Protein AF-A0ABD3DZ13-F1 (afdb_monomer_lite)

Organism: NCBI:txid1961234

pLDDT: mean 81.9, std 21.4, range [31.58, 97.94]

InterPro domains:
  IPR018170 Aldo/keto reductase, conserved site [PS00063] (39-54)
  IPR023210 NADP-dependent oxidoreductase domain [PF00248] (26-71)
  IPR036812 NAD(P)-dependent oxidoreductase domain superfamily [G3DSA:3.20.20.100] (7-95)
  IPR036812 NAD(P)-dependent oxidoreductase domain superfamily [SSF51430] (26-77)

Sequence (95 aa):
MGTKK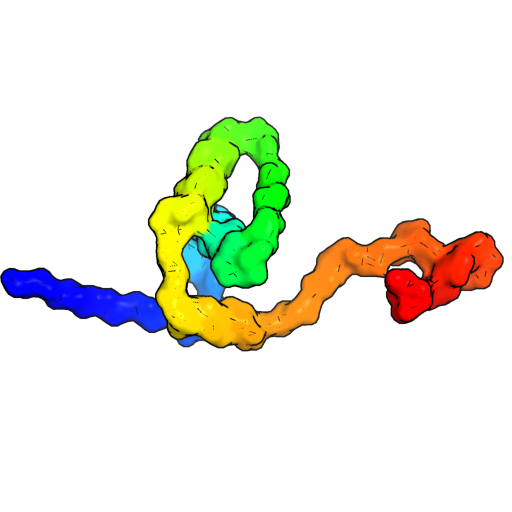DNGFARKEIRTAVGWKEGRMVALRWGLSKGSSVIVKSFNEERLKENMGALDLSLEANDIAEIEKMEEMKLMRGEVYVNKKTSPYKTIQDL

Secondary structure (DSSP, 8-state):
-PPPP-----SS-TTTSS-HHHHHHHHHHHHHHTT-------S-HHHHHHHHTTTT----HHHHHHHTTSPP--S---GGGB-SSS-SBSSGGG-

Foldseek 3Di:
DDDDDDPQQADDDLPPPDPPLVSLLVVCLLCVVVVHHDDDDDPDPVSVVSNVCSVVDDDDPNRNVRVVPDDDDDPCLPVVQEPCPPHPHPDSVSD

Structure (mmCIF, N/CA/C/O backbone):
data_AF-A0ABD3DZ13-F1
#
_entry.id   AF-A0ABD3DZ13-F1
#
loop_
_atom_site.group_PDB
_atom_site.id
_atom_site.type_symbol
_atom_site.label_atom_id
_atom_site.label_alt_id
_atom_site.label_comp_id
_atom_site.label_asym_id
_atom_site.label_entity_id
_atom_site.label_seq_id
_atom_site.pdbx_PDB_ins_code
_atom_site.Cartn_x
_atom_site.Cartn_y
_atom_site.Cartn_z
_atom_site.occupancy
_atom_site.B_iso_or_equiv
_atom_site.auth_seq_id
_atom_site.auth_comp_id
_atom_site.auth_asym_id
_atom_site.auth_atom_id
_atom_site.pdbx_PDB_model_num
ATOM 1 N N . MET A 1 1 ? 27.319 -9.546 -27.440 1.00 33.25 1 MET A N 1
ATOM 2 C CA . MET A 1 1 ? 26.873 -10.444 -26.353 1.00 33.25 1 MET A CA 1
ATOM 3 C C . MET A 1 1 ? 26.828 -9.619 -25.069 1.00 33.25 1 MET A C 1
ATOM 5 O O . MET A 1 1 ? 27.858 -9.429 -24.442 1.00 33.25 1 MET A O 1
ATOM 9 N N . GLY A 1 2 ? 25.695 -8.974 -24.773 1.00 31.58 2 GLY A N 1
ATOM 10 C CA . GLY A 1 2 ? 25.560 -8.086 -23.611 1.00 31.58 2 GLY A CA 1
ATOM 11 C C . GLY A 1 2 ? 25.263 -8.893 -22.352 1.00 31.58 2 GLY A C 1
ATOM 12 O O . GLY A 1 2 ? 24.329 -9.692 -22.344 1.00 31.58 2 GLY A O 1
ATOM 13 N N . THR A 1 3 ? 26.077 -8.721 -21.316 1.00 32.00 3 THR A N 1
ATOM 14 C CA . THR A 1 3 ? 25.910 -9.372 -20.015 1.00 32.00 3 THR A CA 1
ATOM 15 C C . THR A 1 3 ? 24.703 -8.777 -19.287 1.00 32.00 3 THR A C 1
ATOM 17 O O . THR A 1 3 ? 24.615 -7.566 -19.084 1.00 32.00 3 THR A O 1
ATOM 20 N N . LYS A 1 4 ? 23.742 -9.634 -18.921 1.00 35.47 4 LYS A N 1
ATOM 21 C CA . LYS A 1 4 ? 22.629 -9.276 -18.035 1.00 35.47 4 LYS A CA 1
ATOM 22 C C . LYS A 1 4 ? 23.219 -8.934 -16.664 1.00 35.47 4 LYS A C 1
ATOM 24 O O . LYS A 1 4 ? 23.964 -9.736 -16.113 1.00 35.47 4 LYS A O 1
ATOM 29 N N . LYS A 1 5 ? 22.941 -7.731 -16.157 1.00 37.34 5 LYS A N 1
ATOM 30 C CA . LYS A 1 5 ? 23.264 -7.362 -14.776 1.00 37.34 5 LYS A CA 1
ATOM 31 C C . LYS A 1 5 ? 22.191 -7.952 -13.866 1.00 37.34 5 LYS A C 1
ATOM 33 O O . LYS A 1 5 ? 21.007 -7.705 -14.084 1.00 37.34 5 LYS A O 1
ATOM 38 N N . ASP A 1 6 ? 22.630 -8.734 -12.889 1.00 39.69 6 ASP A N 1
ATOM 39 C CA . ASP A 1 6 ? 21.796 -9.284 -11.828 1.00 39.69 6 ASP A CA 1
ATOM 40 C C . ASP A 1 6 ? 21.287 -8.144 -10.935 1.00 39.69 6 ASP A C 1
ATOM 42 O O . ASP A 1 6 ? 22.055 -7.502 -10.219 1.00 39.69 6 ASP A O 1
ATOM 46 N N . ASN A 1 7 ? 19.981 -7.881 -10.996 1.00 40.91 7 ASN A N 1
ATOM 47 C CA . ASN A 1 7 ? 19.293 -6.874 -10.190 1.00 40.91 7 ASN A CA 1
ATOM 48 C C . ASN A 1 7 ? 18.679 -7.529 -8.944 1.00 40.91 7 ASN A C 1
ATOM 50 O O . ASN A 1 7 ? 17.466 -7.590 -8.794 1.00 40.91 7 ASN A O 1
ATOM 54 N N . GLY A 1 8 ? 19.510 -8.068 -8.052 1.00 39.34 8 GLY A N 1
ATOM 55 C CA . GLY A 1 8 ? 19.039 -8.550 -6.751 1.00 39.34 8 GLY A CA 1
ATOM 56 C C . GLY A 1 8 ? 18.781 -7.380 -5.797 1.00 39.34 8 GLY A C 1
ATOM 57 O O . GLY A 1 8 ? 19.665 -7.040 -5.014 1.00 39.34 8 GLY A O 1
ATOM 58 N N . PHE A 1 9 ? 17.606 -6.741 -5.865 1.00 54.84 9 PHE A N 1
ATOM 59 C CA . PHE A 1 9 ? 17.239 -5.603 -5.011 1.00 54.84 9 PHE A CA 1
ATOM 60 C C . PHE A 1 9 ? 16.643 -6.102 -3.689 1.00 54.84 9 PHE A C 1
ATOM 62 O O . PHE A 1 9 ? 15.465 -6.441 -3.602 1.00 54.84 9 PHE A O 1
ATOM 69 N N . ALA A 1 10 ? 17.498 -6.257 -2.675 1.00 48.28 10 ALA A N 1
ATOM 70 C CA . ALA A 1 10 ? 17.165 -7.134 -1.562 1.00 48.28 10 ALA A CA 1
ATOM 71 C C . ALA A 1 10 ? 18.061 -6.973 -0.325 1.00 48.28 10 ALA A C 1
ATOM 73 O O . ALA A 1 10 ? 18.885 -7.856 -0.073 1.00 48.28 10 ALA A O 1
ATOM 74 N N . ARG A 1 11 ? 17.954 -5.848 0.407 1.00 36.78 11 ARG A N 1
ATOM 75 C CA . ARG A 1 11 ? 18.194 -5.723 1.871 1.00 36.78 11 ARG A CA 1
ATOM 76 C C . ARG A 1 11 ? 18.216 -4.257 2.324 1.00 36.78 11 ARG A C 1
ATOM 78 O O . ARG A 1 11 ? 18.839 -3.426 1.688 1.00 36.78 11 ARG A O 1
ATOM 85 N N . LYS A 1 12 ? 17.576 -3.967 3.468 1.00 35.19 12 LYS A N 1
ATOM 86 C CA . LYS A 1 12 ? 17.774 -2.832 4.417 1.00 35.19 12 LYS A CA 1
ATOM 87 C C . LYS A 1 12 ? 17.814 -1.364 3.910 1.00 35.19 12 LYS A C 1
ATOM 89 O O . LYS A 1 12 ? 17.816 -0.461 4.742 1.00 35.19 12 LYS A O 1
ATOM 94 N N . GLU A 1 13 ? 17.798 -1.098 2.602 1.00 42.25 13 GLU A N 1
ATOM 95 C CA . GLU A 1 13 ? 18.356 0.119 1.972 1.00 42.25 13 GLU A CA 1
ATOM 96 C C . GLU A 1 13 ? 17.373 0.883 1.059 1.00 42.25 13 GLU A C 1
ATOM 98 O O . GLU A 1 13 ? 17.748 1.859 0.406 1.00 42.25 13 GLU A O 1
ATOM 103 N N . ILE A 1 14 ? 16.089 0.508 1.050 1.00 44.59 14 ILE A N 1
ATOM 104 C CA . ILE A 1 14 ? 15.064 1.082 0.150 1.00 44.59 14 ILE A CA 1
ATOM 105 C C . ILE A 1 14 ? 14.812 2.588 0.412 1.00 44.59 14 ILE A C 1
ATOM 107 O O . ILE A 1 14 ? 14.300 3.290 -0.456 1.00 44.59 14 ILE 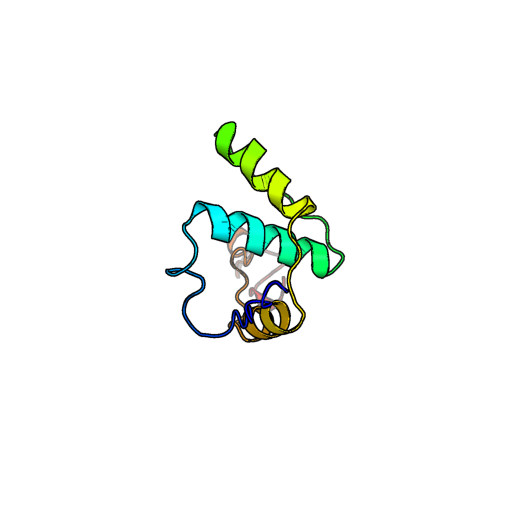A O 1
ATOM 111 N N . ARG A 1 15 ? 15.245 3.141 1.560 1.00 41.50 15 ARG A N 1
ATOM 112 C CA . ARG A 1 15 ? 15.183 4.592 1.847 1.00 41.50 15 ARG A CA 1
ATOM 113 C C . ARG A 1 15 ? 16.437 5.383 1.439 1.00 41.50 15 ARG A C 1
ATOM 115 O O . ARG A 1 15 ? 16.382 6.610 1.450 1.00 41.50 15 ARG A O 1
ATOM 122 N N . THR A 1 16 ? 17.551 4.723 1.115 1.00 39.91 16 THR A N 1
ATOM 123 C CA . THR A 1 16 ? 18.854 5.392 0.911 1.00 39.91 16 THR A CA 1
ATOM 124 C C . THR A 1 16 ? 19.487 5.099 -0.455 1.00 39.91 16 THR A C 1
ATOM 126 O O . THR A 1 16 ? 20.262 5.922 -0.930 1.00 39.91 16 THR A O 1
ATOM 129 N N . ALA A 1 17 ? 19.165 3.977 -1.111 1.00 43.09 17 ALA A N 1
ATOM 130 C CA . ALA A 1 17 ? 19.819 3.562 -2.362 1.00 43.09 17 ALA A CA 1
ATOM 131 C C . ALA A 1 17 ? 19.088 3.997 -3.647 1.00 43.09 17 ALA A C 1
ATOM 133 O O . ALA A 1 17 ? 19.709 4.164 -4.693 1.00 43.09 17 ALA A O 1
ATOM 134 N N . VAL A 1 18 ? 17.781 4.226 -3.572 1.00 47.91 18 VAL A N 1
ATOM 135 C CA . VAL A 1 18 ? 16.992 4.850 -4.636 1.00 47.91 18 VAL A CA 1
ATOM 136 C C . VAL A 1 18 ? 16.681 6.258 -4.167 1.00 47.91 18 VAL A C 1
ATOM 138 O O . VAL A 1 18 ? 16.198 6.441 -3.049 1.00 47.91 18 VAL A O 1
ATOM 141 N N . GLY A 1 19 ? 17.004 7.271 -4.967 1.00 54.81 19 GLY A N 1
ATOM 142 C CA . GLY A 1 19 ? 16.643 8.638 -4.628 1.00 54.81 19 GLY A CA 1
ATOM 143 C C . GLY A 1 19 ? 15.155 8.717 -4.276 1.00 54.81 19 GLY A C 1
ATOM 144 O O . GLY A 1 19 ? 14.333 7.896 -4.694 1.00 54.81 19 GLY A O 1
ATOM 145 N N . TRP A 1 20 ? 14.768 9.733 -3.503 1.00 57.38 20 TRP A N 1
ATOM 146 C CA . TRP A 1 20 ? 13.361 9.961 -3.145 1.00 57.38 20 TRP A CA 1
ATOM 147 C C . TRP A 1 20 ? 12.422 9.952 -4.363 1.00 57.38 20 TRP A C 1
ATOM 149 O O . TRP A 1 20 ? 11.216 9.767 -4.205 1.00 57.38 20 TRP A O 1
ATOM 159 N N . LYS A 1 21 ? 12.962 10.198 -5.563 1.00 65.44 21 LYS A N 1
ATOM 160 C CA . LYS A 1 21 ? 12.299 10.130 -6.863 1.00 65.44 21 LYS A CA 1
ATOM 161 C C . LYS A 1 21 ? 11.963 8.692 -7.270 1.00 65.44 21 LYS A C 1
ATOM 163 O O . LYS A 1 2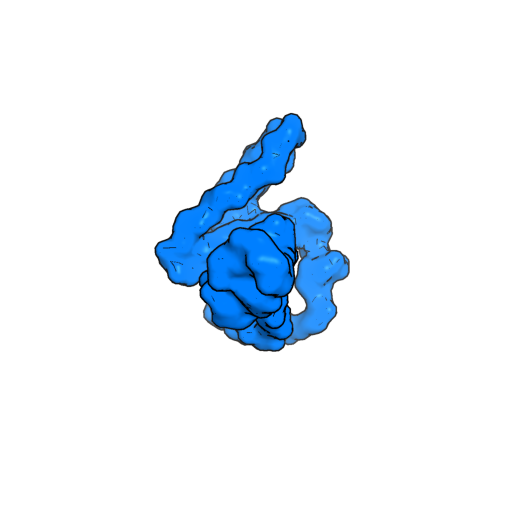1 ? 10.791 8.391 -7.479 1.00 65.44 21 LYS A O 1
ATOM 168 N N . GLU A 1 22 ? 12.946 7.804 -7.301 1.00 75.94 22 GLU A N 1
ATOM 169 C CA . GLU A 1 22 ? 12.798 6.409 -7.718 1.00 75.94 22 GLU A CA 1
ATOM 170 C C . GLU A 1 22 ? 11.979 5.596 -6.706 1.00 75.94 22 GLU A C 1
ATOM 172 O O . GLU A 1 22 ? 11.115 4.809 -7.097 1.00 75.94 22 GLU A O 1
ATOM 177 N N . GLY A 1 23 ? 12.152 5.857 -5.404 1.00 84.81 23 GLY A N 1
ATOM 178 C CA . GLY A 1 23 ? 11.407 5.159 -4.350 1.00 84.81 23 GLY A CA 1
ATOM 179 C C . GLY A 1 23 ? 9.882 5.315 -4.455 1.00 84.81 23 GLY A C 1
ATOM 180 O O . GLY A 1 23 ? 9.144 4.374 -4.162 1.00 84.81 23 GLY A O 1
ATOM 181 N N . ARG A 1 24 ? 9.383 6.467 -4.935 1.00 88.00 24 ARG A N 1
ATOM 182 C CA . ARG A 1 24 ? 7.937 6.678 -5.150 1.00 88.00 24 ARG A CA 1
ATOM 183 C C . ARG A 1 24 ? 7.388 5.775 -6.249 1.00 88.00 24 ARG A C 1
ATOM 185 O O . ARG A 1 24 ? 6.335 5.177 -6.059 1.00 88.00 24 ARG A O 1
ATOM 192 N N . MET A 1 25 ? 8.093 5.667 -7.375 1.00 91.94 25 MET A N 1
ATOM 193 C CA . MET A 1 25 ? 7.652 4.826 -8.491 1.00 91.94 25 MET A CA 1
ATOM 194 C C . MET A 1 25 ? 7.657 3.347 -8.105 1.00 91.94 25 MET A C 1
ATOM 196 O O . MET A 1 25 ? 6.699 2.645 -8.412 1.00 91.94 25 MET A O 1
ATOM 200 N N . VAL A 1 26 ? 8.680 2.895 -7.369 1.00 92.75 26 VAL A N 1
ATOM 201 C CA . VAL A 1 26 ? 8.755 1.519 -6.848 1.00 92.75 26 VAL A CA 1
ATOM 202 C C . VAL A 1 26 ? 7.573 1.216 -5.925 1.00 92.75 26 VAL A C 1
ATOM 204 O O . VAL A 1 26 ? 6.904 0.203 -6.113 1.00 92.75 26 VAL A O 1
ATOM 207 N N . ALA A 1 27 ? 7.254 2.107 -4.981 1.00 92.69 27 ALA A N 1
ATOM 208 C CA . ALA A 1 27 ? 6.121 1.918 -4.072 1.00 92.69 27 ALA A CA 1
ATOM 209 C C . ALA A 1 27 ? 4.772 1.856 -4.814 1.00 92.69 27 ALA A C 1
ATOM 211 O O . ALA A 1 27 ? 3.935 1.003 -4.518 1.00 92.69 27 ALA A O 1
ATOM 212 N N . LEU A 1 28 ? 4.568 2.730 -5.808 1.00 95.12 28 LEU A N 1
ATOM 213 C CA . LEU A 1 28 ? 3.363 2.714 -6.643 1.00 95.12 28 LEU A CA 1
ATOM 214 C C . LEU A 1 28 ? 3.278 1.438 -7.485 1.00 95.12 28 LEU A C 1
ATOM 216 O O . LEU A 1 28 ? 2.222 0.809 -7.533 1.00 95.12 28 LEU A O 1
ATOM 220 N N . ARG A 1 29 ? 4.388 1.020 -8.103 1.00 95.06 29 ARG A N 1
ATOM 221 C CA . ARG A 1 29 ? 4.441 -0.209 -8.897 1.00 95.06 29 ARG A CA 1
ATOM 222 C C . ARG A 1 29 ? 4.183 -1.448 -8.046 1.00 95.06 29 ARG A C 1
ATOM 224 O O . ARG A 1 29 ? 3.484 -2.347 -8.503 1.00 95.06 29 ARG A O 1
ATOM 231 N N . TRP A 1 30 ? 4.700 -1.488 -6.822 1.00 94.88 30 TRP A N 1
ATOM 232 C CA . TRP A 1 30 ? 4.407 -2.568 -5.885 1.00 94.88 30 TRP A CA 1
ATOM 233 C C . TRP A 1 30 ? 2.908 -2.634 -5.564 1.00 94.88 30 TRP A C 1
ATOM 235 O O . TRP A 1 30 ? 2.312 -3.696 -5.682 1.00 94.88 30 TRP A O 1
ATOM 245 N N . GLY A 1 31 ? 2.247 -1.507 -5.273 1.00 94.75 31 GLY A N 1
ATOM 246 C CA . GLY A 1 31 ? 0.793 -1.501 -5.050 1.00 94.75 31 GLY A CA 1
ATOM 247 C C . GLY A 1 31 ? -0.005 -2.027 -6.253 1.00 94.75 31 GLY A C 1
ATOM 248 O O . GLY A 1 31 ? -0.926 -2.830 -6.089 1.00 94.75 31 GLY A O 1
ATOM 249 N N . LEU A 1 32 ? 0.399 -1.641 -7.469 1.00 95.12 32 LEU A N 1
ATOM 250 C CA . LEU A 1 32 ? -0.190 -2.142 -8.715 1.00 95.12 32 LEU A CA 1
ATOM 251 C C . LEU A 1 32 ? 0.038 -3.650 -8.911 1.00 95.12 32 LEU A C 1
ATOM 253 O O . LEU A 1 32 ? -0.878 -4.354 -9.335 1.00 95.12 32 LEU A O 1
ATOM 257 N N . SER A 1 33 ? 1.227 -4.175 -8.588 1.00 94.19 33 SER A N 1
ATOM 258 C CA . SER A 1 33 ? 1.534 -5.605 -8.753 1.00 94.19 33 SER A CA 1
ATOM 259 C C . SER A 1 33 ? 0.732 -6.505 -7.808 1.00 94.19 33 SER A C 1
ATOM 261 O O . SER A 1 33 ? 0.489 -7.666 -8.131 1.00 94.19 33 SER A O 1
ATOM 263 N N . LYS A 1 34 ? 0.241 -5.966 -6.684 1.00 93.19 34 LYS A N 1
ATOM 264 C CA . LYS A 1 34 ? -0.701 -6.648 -5.779 1.00 93.19 34 LYS A CA 1
ATOM 265 C C . LYS A 1 34 ? -2.149 -6.658 -6.297 1.00 93.19 34 LYS A C 1
ATOM 267 O O . LYS A 1 34 ? -3.043 -7.082 -5.572 1.00 93.19 34 LYS A O 1
ATOM 272 N N . GLY A 1 35 ? -2.401 -6.184 -7.521 1.00 94.19 35 GLY A N 1
ATOM 273 C CA . GLY A 1 35 ? -3.737 -6.137 -8.127 1.00 94.19 35 GLY A CA 1
ATOM 274 C C . GLY A 1 35 ? -4.631 -5.018 -7.583 1.00 94.19 35 GLY A C 1
ATOM 275 O O . GLY A 1 35 ? -5.844 -5.059 -7.772 1.00 94.19 35 GLY A O 1
ATOM 276 N N . SER A 1 36 ? -4.051 -4.029 -6.897 1.00 94.81 36 SER A N 1
ATOM 277 C CA . SER A 1 36 ? -4.771 -2.876 -6.350 1.00 94.81 36 SER A CA 1
ATOM 278 C C . SER A 1 36 ? -4.618 -1.647 -7.245 1.00 94.81 36 SER A C 1
ATOM 280 O O . SER A 1 36 ? -3.604 -1.476 -7.920 1.00 94.81 36 SER A O 1
ATOM 282 N N . SER A 1 37 ? -5.600 -0.743 -7.219 1.00 96.31 37 SER A N 1
ATOM 283 C CA . SER A 1 37 ? -5.397 0.616 -7.724 1.00 96.31 37 SER A CA 1
ATOM 284 C C . SER A 1 37 ? -4.589 1.440 -6.714 1.00 96.31 37 SER A C 1
ATOM 286 O O . SER A 1 37 ? -4.661 1.216 -5.505 1.00 96.31 37 SER A O 1
ATOM 288 N N . VAL A 1 38 ? -3.808 2.405 -7.206 1.00 95.50 38 VAL A N 1
ATOM 289 C CA . VAL A 1 38 ? -3.015 3.315 -6.365 1.00 95.50 38 VAL A CA 1
ATOM 290 C C . VAL A 1 38 ? -3.423 4.759 -6.628 1.00 95.50 38 VAL A C 1
ATOM 292 O O . VAL A 1 38 ? -3.547 5.185 -7.774 1.00 95.50 38 VAL A O 1
ATOM 295 N N . ILE A 1 39 ? -3.634 5.523 -5.556 1.00 95.12 39 ILE A N 1
ATOM 296 C CA . ILE A 1 39 ? -3.989 6.942 -5.627 1.00 95.12 39 ILE A CA 1
ATOM 297 C C . ILE A 1 39 ? -2.834 7.735 -5.034 1.00 95.12 39 ILE A C 1
ATOM 299 O O . ILE A 1 39 ? -2.566 7.664 -3.835 1.00 95.12 39 ILE A O 1
ATOM 303 N N . VAL A 1 40 ? -2.148 8.502 -5.878 1.00 93.62 40 VAL A N 1
ATOM 304 C CA . VAL A 1 40 ? -1.022 9.337 -5.460 1.00 93.62 40 VAL A CA 1
ATOM 305 C C . VAL A 1 40 ? -1.408 10.808 -5.478 1.00 93.62 40 VAL A C 1
ATOM 307 O O . VAL A 1 40 ? -1.964 11.314 -6.449 1.00 93.62 40 VAL A O 1
ATOM 310 N N . LYS A 1 41 ? -1.088 11.517 -4.395 1.00 94.19 41 LYS A N 1
ATOM 311 C CA . LYS A 1 41 ? -1.340 12.953 -4.268 1.00 94.19 41 LYS A CA 1
ATOM 312 C C . LYS A 1 41 ? -0.045 13.740 -4.434 1.00 94.19 41 LYS A C 1
ATOM 314 O O . LYS A 1 41 ? 0.923 13.522 -3.709 1.00 94.19 41 LYS A O 1
ATOM 319 N N . SER A 1 42 ? -0.056 14.731 -5.321 1.00 93.69 42 SER A N 1
ATOM 320 C CA . SER A 1 42 ? 0.998 15.741 -5.461 1.00 93.69 42 SER A CA 1
ATOM 321 C C . SER A 1 42 ? 0.397 17.046 -5.985 1.00 93.69 42 SER A C 1
ATOM 323 O O . SER A 1 42 ? -0.535 17.016 -6.778 1.00 93.69 42 SER A O 1
ATOM 325 N N . PHE A 1 43 ? 0.937 18.182 -5.543 1.00 95.62 43 PHE A N 1
ATOM 326 C CA . PHE A 1 43 ? 0.668 19.499 -6.145 1.00 95.62 43 PHE A CA 1
ATOM 327 C C . PHE A 1 43 ? 1.785 19.941 -7.099 1.00 95.62 43 PHE A C 1
ATOM 329 O O . PHE A 1 43 ? 1.677 20.969 -7.754 1.00 95.62 43 PHE A O 1
ATOM 336 N N . ASN A 1 44 ? 2.877 19.180 -7.152 1.00 95.50 44 ASN A N 1
ATOM 337 C CA . ASN A 1 44 ? 3.981 19.414 -8.066 1.00 95.50 44 ASN A CA 1
ATOM 338 C C . ASN A 1 44 ? 3.741 18.596 -9.344 1.00 95.50 44 ASN A C 1
ATOM 340 O O . ASN A 1 44 ? 3.609 17.370 -9.272 1.00 95.50 44 ASN A O 1
ATOM 344 N N . GLU A 1 45 ? 3.678 19.290 -10.481 1.00 96.62 45 GLU A N 1
ATOM 345 C CA . GLU A 1 45 ? 3.382 18.715 -11.796 1.00 96.62 45 GLU A CA 1
ATOM 346 C C . GLU A 1 45 ? 4.466 17.743 -12.274 1.00 96.62 45 GLU A C 1
ATOM 348 O O . GLU A 1 45 ? 4.152 16.668 -12.781 1.00 96.62 45 GLU A O 1
ATOM 353 N N . GLU A 1 46 ? 5.741 1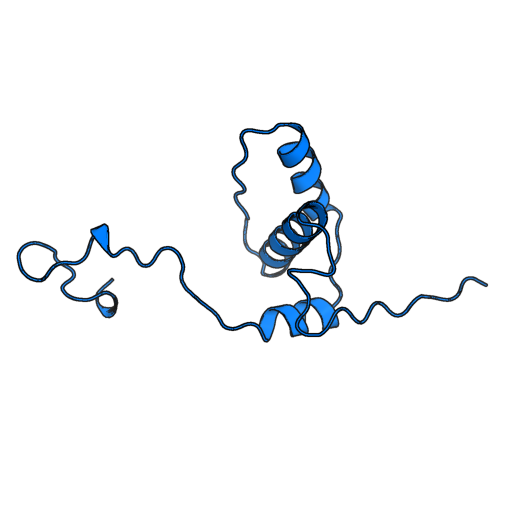8.071 -12.064 1.00 93.75 46 GLU A N 1
ATOM 354 C CA . GLU A 1 46 ? 6.862 17.194 -12.416 1.00 93.75 46 GLU A CA 1
ATOM 355 C C . GLU A 1 46 ? 6.767 15.864 -11.660 1.00 93.75 46 GLU A C 1
ATOM 357 O O . GLU A 1 46 ? 6.836 14.798 -12.265 1.00 93.75 46 GLU A O 1
ATOM 362 N N . ARG A 1 47 ? 6.465 15.906 -10.356 1.00 92.38 47 ARG A N 1
ATOM 363 C CA . ARG A 1 47 ? 6.237 14.696 -9.554 1.00 92.38 47 ARG A CA 1
ATOM 364 C C . ARG A 1 47 ? 5.037 13.888 -10.037 1.00 92.38 47 ARG A C 1
ATOM 366 O O . ARG A 1 47 ? 5.076 12.667 -9.945 1.00 92.38 47 ARG A O 1
ATOM 373 N N . LEU A 1 48 ? 3.971 14.534 -10.516 1.00 93.94 48 LEU A N 1
ATOM 374 C CA . LEU A 1 48 ? 2.827 13.815 -11.089 1.00 93.94 48 LEU A CA 1
ATOM 375 C C . LEU A 1 48 ? 3.239 13.061 -12.354 1.00 93.94 48 LEU A C 1
ATOM 377 O O . LEU A 1 48 ? 2.934 11.878 -12.466 1.00 93.94 48 LEU A O 1
ATOM 381 N N . LYS A 1 49 ? 3.985 13.713 -13.254 1.00 92.56 49 LYS A N 1
ATOM 382 C CA . LYS A 1 49 ? 4.521 13.082 -14.470 1.00 92.56 49 LYS A CA 1
ATOM 383 C C . LYS A 1 49 ? 5.458 11.922 -14.137 1.00 92.56 49 LYS A C 1
ATOM 385 O O . LYS A 1 49 ? 5.317 10.849 -14.706 1.00 92.56 49 LYS A O 1
ATOM 390 N N . GLU A 1 50 ? 6.361 12.102 -13.176 1.00 90.00 50 GLU A N 1
ATOM 391 C CA . GLU A 1 50 ? 7.265 11.039 -12.719 1.00 90.00 50 GLU A CA 1
ATOM 392 C C . GLU A 1 50 ? 6.511 9.843 -12.134 1.00 90.00 50 GLU A C 1
ATOM 394 O O . GLU A 1 50 ? 6.831 8.704 -12.451 1.00 90.00 50 GLU A O 1
ATOM 399 N N . ASN A 1 51 ? 5.486 10.079 -11.309 1.00 93.56 51 ASN A N 1
ATOM 400 C CA . ASN A 1 51 ? 4.713 8.996 -10.702 1.00 93.56 51 ASN A CA 1
ATOM 401 C C . ASN A 1 51 ? 4.028 8.102 -11.752 1.00 93.56 51 ASN A C 1
ATOM 403 O O . ASN A 1 51 ? 3.856 6.912 -11.497 1.00 93.56 51 ASN A O 1
ATOM 407 N N . MET A 1 52 ? 3.679 8.642 -12.928 1.00 93.88 52 MET A N 1
ATOM 408 C CA . MET A 1 52 ? 3.125 7.850 -14.035 1.00 93.88 52 MET A CA 1
ATOM 409 C C . MET A 1 52 ? 4.111 6.803 -14.563 1.00 93.88 52 MET A C 1
ATOM 411 O O . MET A 1 52 ? 3.675 5.752 -15.024 1.00 93.88 52 MET A O 1
ATOM 415 N N . GLY A 1 53 ? 5.423 7.025 -14.413 1.00 92.25 53 GLY A N 1
ATOM 416 C CA . GLY A 1 53 ? 6.457 6.053 -14.783 1.00 92.25 53 GLY A CA 1
ATOM 417 C C . GLY A 1 53 ? 6.379 4.733 -14.005 1.00 92.25 53 GLY A C 1
ATOM 418 O O . GLY A 1 53 ? 6.945 3.731 -14.430 1.00 92.25 53 GLY A O 1
ATOM 419 N N . ALA A 1 54 ? 5.623 4.683 -12.902 1.00 92.69 54 ALA A N 1
ATOM 420 C CA . ALA A 1 54 ? 5.334 3.436 -12.197 1.00 92.69 54 ALA A CA 1
ATOM 421 C C . ALA A 1 54 ? 4.541 2.422 -13.045 1.00 92.69 54 ALA A C 1
ATOM 423 O O . ALA A 1 54 ? 4.574 1.231 -12.740 1.00 92.69 54 ALA A O 1
ATOM 424 N N . LEU A 1 55 ? 3.825 2.868 -14.085 1.00 93.25 55 LEU A N 1
ATOM 425 C CA . LEU A 1 55 ? 3.080 1.982 -14.987 1.00 93.25 55 LEU A CA 1
ATOM 426 C C . LEU A 1 55 ? 4.012 1.161 -15.886 1.00 93.25 55 LEU A C 1
ATOM 428 O O . LEU A 1 55 ? 3.741 -0.016 -16.122 1.00 93.25 55 LEU A O 1
ATOM 432 N N . ASP A 1 56 ? 5.116 1.770 -16.319 1.00 93.06 56 ASP A N 1
ATOM 433 C CA . ASP A 1 56 ? 6.109 1.161 -17.211 1.00 93.06 56 ASP A CA 1
ATOM 434 C C . ASP A 1 56 ? 7.202 0.396 -16.447 1.00 93.06 56 ASP A C 1
ATOM 436 O O . ASP A 1 56 ? 7.932 -0.414 -17.019 1.00 93.06 56 ASP A O 1
ATOM 440 N N . LEU A 1 57 ? 7.328 0.644 -15.141 1.00 90.25 57 LEU A N 1
ATOM 441 C CA . LEU A 1 57 ? 8.273 -0.051 -14.276 1.00 90.25 57 LEU A CA 1
ATOM 442 C C . LEU A 1 57 ? 7.853 -1.517 -14.086 1.00 90.25 57 LEU A C 1
ATOM 444 O O . LEU A 1 57 ? 6.690 -1.807 -13.814 1.00 90.25 57 LEU A O 1
ATOM 448 N N . SER A 1 58 ? 8.807 -2.446 -14.148 1.00 89.12 58 SER A N 1
ATOM 449 C CA . SER A 1 58 ? 8.623 -3.838 -13.721 1.00 89.12 58 SER A CA 1
ATOM 450 C C . SER A 1 58 ? 9.431 -4.096 -12.452 1.00 89.12 58 SER A C 1
ATOM 452 O O . SER A 1 58 ? 10.530 -3.567 -12.312 1.00 89.12 58 SER A O 1
ATOM 454 N N . LEU A 1 59 ? 8.877 -4.889 -11.534 1.00 88.19 59 LEU A N 1
ATOM 455 C CA . LEU A 1 59 ? 9.581 -5.372 -10.346 1.00 88.19 59 LEU A CA 1
ATOM 456 C C . LEU A 1 59 ? 9.796 -6.868 -10.510 1.00 88.19 59 LEU A C 1
ATOM 458 O O . LEU A 1 59 ? 8.853 -7.585 -10.858 1.00 88.19 59 LEU A O 1
ATOM 462 N N . GLU A 1 60 ? 11.014 -7.327 -10.254 1.00 90.69 60 GLU A N 1
ATOM 463 C CA . GLU A 1 60 ? 11.316 -8.749 -10.290 1.00 90.69 60 GLU A CA 1
ATOM 464 C C . GLU A 1 60 ? 10.745 -9.442 -9.048 1.00 90.69 60 GLU A C 1
ATOM 466 O O . GLU A 1 60 ? 10.510 -8.825 -8.005 1.00 90.69 60 GLU A O 1
ATOM 471 N N . ALA A 1 61 ? 10.539 -10.758 -9.133 1.00 89.94 61 ALA A N 1
ATOM 472 C CA . ALA A 1 61 ? 9.977 -11.533 -8.025 1.00 89.94 61 ALA A CA 1
ATOM 473 C C . ALA A 1 61 ? 10.802 -11.397 -6.732 1.00 89.94 61 ALA A C 1
ATOM 475 O O . ALA A 1 61 ? 10.243 -11.361 -5.637 1.00 89.94 61 ALA A O 1
ATOM 476 N N . ASN A 1 62 ? 12.126 -11.284 -6.862 1.00 90.00 62 ASN A N 1
ATOM 477 C CA . ASN A 1 62 ? 13.022 -11.085 -5.729 1.00 90.00 62 ASN A CA 1
ATOM 478 C C . ASN A 1 62 ? 12.832 -9.707 -5.070 1.00 90.00 62 ASN A C 1
ATOM 480 O O . ASN A 1 62 ? 12.849 -9.618 -3.846 1.00 90.00 62 ASN A O 1
ATOM 484 N N . ASP A 1 63 ? 12.582 -8.660 -5.858 1.00 86.69 63 ASP A N 1
ATOM 485 C CA . ASP A 1 63 ? 12.350 -7.302 -5.352 1.00 86.69 63 ASP A CA 1
ATOM 486 C C . ASP A 1 63 ? 11.038 -7.247 -4.561 1.00 86.69 63 ASP A C 1
ATOM 488 O O . ASP A 1 63 ? 10.971 -6.680 -3.470 1.00 86.69 63 ASP A O 1
ATOM 492 N N . ILE A 1 64 ? 9.993 -7.897 -5.087 1.00 89.50 64 ILE A N 1
ATOM 493 C CA . ILE A 1 64 ? 8.699 -8.032 -4.406 1.00 89.50 64 ILE A CA 1
ATOM 494 C C . ILE A 1 64 ? 8.876 -8.792 -3.092 1.00 89.50 64 ILE A C 1
ATOM 496 O O . ILE A 1 64 ? 8.424 -8.314 -2.053 1.00 89.50 64 ILE A O 1
ATOM 500 N N . ALA A 1 65 ? 9.576 -9.929 -3.124 1.00 90.69 65 ALA A N 1
ATOM 501 C CA . ALA A 1 65 ? 9.815 -10.750 -1.941 1.00 90.69 65 ALA A CA 1
ATOM 502 C C . ALA A 1 65 ? 10.575 -9.998 -0.836 1.00 90.69 65 ALA A C 1
ATOM 504 O O . ALA A 1 65 ? 10.470 -10.347 0.336 1.00 90.69 65 ALA A O 1
ATOM 5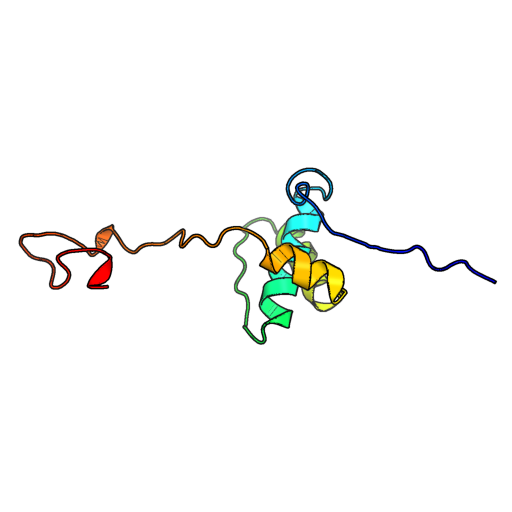05 N N . GLU A 1 66 ? 11.352 -8.976 -1.182 1.00 88.62 66 GLU A N 1
ATOM 506 C CA . GLU A 1 66 ? 12.122 -8.186 -0.221 1.00 88.62 66 GLU A CA 1
ATOM 507 C C . GLU A 1 66 ? 11.333 -7.016 0.343 1.00 88.62 66 GLU A C 1
ATOM 509 O O . GLU A 1 66 ? 11.445 -6.731 1.536 1.00 88.62 66 GLU A O 1
ATOM 514 N N . ILE A 1 67 ? 10.469 -6.400 -0.465 1.00 87.94 67 ILE A N 1
ATOM 515 C CA . ILE A 1 67 ? 9.474 -5.444 0.034 1.00 87.94 67 ILE A CA 1
ATOM 516 C C . ILE A 1 67 ? 8.521 -6.147 1.015 1.00 87.94 67 ILE A C 1
ATOM 518 O O . ILE A 1 67 ? 8.208 -5.599 2.066 1.00 87.94 67 ILE A O 1
ATOM 522 N N . GLU A 1 68 ? 8.115 -7.386 0.730 1.00 88.81 68 GLU A N 1
ATOM 523 C CA . GLU A 1 68 ? 7.216 -8.172 1.591 1.00 88.81 68 GLU A CA 1
ATOM 524 C C . GLU A 1 68 ? 7.842 -8.615 2.925 1.00 88.81 68 GLU A C 1
ATOM 526 O O . GLU A 1 68 ? 7.124 -9.022 3.833 1.00 88.81 68 GLU A O 1
ATOM 531 N N . LYS A 1 69 ? 9.167 -8.507 3.090 1.00 91.62 69 LYS A N 1
ATOM 532 C CA . LYS A 1 69 ? 9.840 -8.741 4.383 1.00 91.62 69 LYS A CA 1
ATOM 533 C C . LYS A 1 69 ? 9.800 -7.526 5.308 1.00 91.62 69 LYS A C 1
ATOM 535 O O . LYS A 1 69 ? 10.246 -7.624 6.452 1.00 91.62 69 LYS A O 1
ATOM 540 N N . MET A 1 70 ? 9.356 -6.370 4.816 1.00 88.88 70 MET A N 1
ATOM 541 C CA . MET A 1 70 ? 9.270 -5.155 5.619 1.00 88.88 70 MET A CA 1
ATOM 542 C C . MET A 1 70 ? 8.181 -5.288 6.687 1.00 88.88 70 MET A C 1
ATOM 544 O O . MET A 1 70 ? 7.144 -5.905 6.463 1.00 88.88 70 MET A O 1
ATOM 548 N N . GLU A 1 71 ? 8.405 -4.679 7.853 1.00 92.88 71 GLU A N 1
ATOM 549 C CA . GLU A 1 71 ? 7.389 -4.632 8.905 1.00 92.88 71 GLU A CA 1
ATOM 550 C C . GLU A 1 71 ? 6.160 -3.845 8.433 1.00 92.88 71 GLU A C 1
ATOM 552 O O . GLU A 1 71 ? 6.263 -2.700 7.979 1.00 92.88 71 GLU A O 1
ATOM 557 N N . GLU A 1 72 ? 4.984 -4.454 8.565 1.00 90.19 72 GLU A N 1
ATOM 558 C CA . GLU A 1 72 ? 3.724 -3.813 8.216 1.00 90.19 72 GLU A CA 1
ATOM 559 C C . GLU A 1 72 ? 3.278 -2.834 9.307 1.00 90.19 72 GLU A C 1
ATOM 561 O O . GLU A 1 72 ? 3.287 -3.133 10.503 1.00 90.19 72 GLU A O 1
ATOM 566 N N . MET A 1 73 ? 2.827 -1.650 8.890 1.00 89.81 73 MET A N 1
ATOM 567 C CA . MET A 1 73 ? 2.289 -0.638 9.795 1.00 89.81 73 MET A CA 1
ATOM 568 C C . MET A 1 73 ? 1.113 0.102 9.156 1.00 89.81 73 MET A C 1
ATOM 570 O O . MET A 1 73 ? 1.222 0.668 8.068 1.00 89.81 73 MET A O 1
ATOM 574 N N . LYS A 1 74 ? -0.012 0.185 9.876 1.00 90.31 74 LYS A N 1
ATOM 575 C CA . LYS A 1 74 ? -1.153 1.025 9.489 1.00 90.31 74 LYS A CA 1
ATOM 576 C C . LYS A 1 74 ? -0.893 2.474 9.912 1.00 90.31 74 LYS A C 1
ATOM 578 O O . LYS A 1 74 ? -1.009 2.796 11.091 1.00 90.31 74 LYS A O 1
ATOM 583 N N . LEU A 1 75 ? -0.566 3.349 8.957 1.00 89.94 75 LEU A N 1
ATOM 584 C CA . LEU A 1 75 ? -0.328 4.780 9.224 1.00 89.94 75 LEU A CA 1
ATOM 585 C C . LEU A 1 75 ? -1.606 5.507 9.672 1.00 89.94 75 LEU A C 1
ATOM 587 O O . LEU A 1 75 ? -1.611 6.219 10.671 1.00 89.94 75 LEU A O 1
ATOM 591 N N . MET A 1 76 ? -2.713 5.298 8.956 1.00 91.69 76 MET A N 1
ATOM 592 C CA . MET A 1 76 ? -4.011 5.898 9.279 1.00 91.69 76 MET A CA 1
ATOM 593 C C . MET A 1 76 ? -4.844 4.928 10.119 1.00 91.69 76 MET A C 1
ATOM 595 O O . MET A 1 76 ? -5.650 4.160 9.595 1.00 91.69 76 MET A O 1
ATOM 599 N N . ARG A 1 77 ? -4.638 4.947 11.440 1.00 94.12 77 ARG A N 1
ATOM 600 C CA . ARG A 1 77 ? -5.323 4.039 12.384 1.00 94.12 77 ARG A CA 1
ATOM 601 C C . ARG A 1 77 ? -6.765 4.430 12.715 1.00 94.12 77 ARG A C 1
ATOM 603 O O . ARG A 1 77 ? -7.474 3.626 13.298 1.00 94.12 77 ARG A O 1
ATOM 610 N N . GLY A 1 78 ? -7.198 5.638 12.344 1.00 95.25 78 GLY A N 1
ATOM 611 C CA . GLY A 1 78 ? -8.561 6.113 12.610 1.00 95.25 78 GLY A CA 1
ATOM 612 C C . GLY A 1 78 ? -8.806 6.552 14.057 1.00 95.25 78 GLY A C 1
ATOM 613 O O . GLY A 1 78 ? -9.949 6.597 14.493 1.00 95.25 78 GLY A O 1
ATOM 614 N N . GLU A 1 79 ? -7.754 6.915 14.797 1.00 95.25 79 GLU A N 1
ATOM 615 C CA . GLU A 1 79 ? -7.833 7.318 16.214 1.00 95.25 79 GLU A CA 1
ATOM 616 C C . GLU A 1 79 ? -8.832 8.438 16.494 1.00 95.25 79 GLU A C 1
ATOM 618 O O . GLU A 1 79 ? -9.471 8.447 17.541 1.00 95.25 79 GLU A O 1
ATOM 623 N N . VAL A 1 80 ? -9.026 9.340 15.531 1.00 95.88 80 VAL A N 1
ATOM 624 C CA . VAL A 1 80 ? -10.009 10.428 15.613 1.00 95.88 80 VAL A CA 1
ATOM 625 C C . VAL A 1 80 ? -11.449 9.933 15.800 1.00 95.88 80 VAL A C 1
ATOM 627 O O . VAL A 1 80 ? -12.290 10.681 16.292 1.00 95.88 80 VAL A O 1
ATOM 630 N N . TYR A 1 81 ? -11.740 8.680 15.440 1.00 96.75 81 TYR A N 1
ATOM 631 C CA . TYR A 1 81 ? -13.055 8.062 15.584 1.00 96.75 81 TYR A CA 1
ATOM 632 C C . TYR A 1 81 ? -13.213 7.277 16.887 1.00 96.75 81 TYR A C 1
ATOM 634 O O . TYR A 1 81 ? -14.304 6.782 17.149 1.00 96.75 81 TYR A O 1
ATOM 642 N N . VAL A 1 82 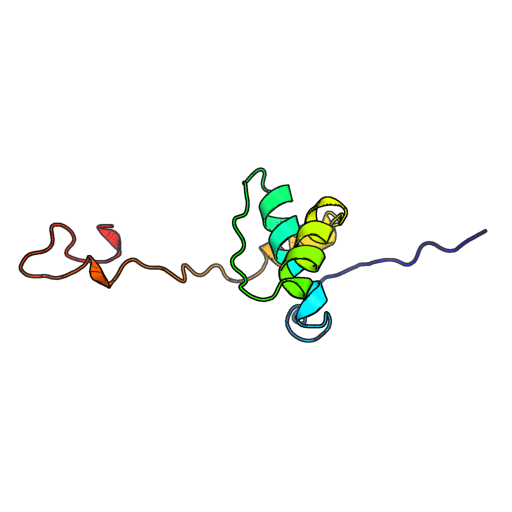? -12.178 7.147 17.720 1.00 97.62 82 VAL A N 1
ATOM 643 C CA . VAL A 1 82 ? -12.188 6.263 18.894 1.00 97.62 82 VAL A CA 1
ATOM 644 C C . VAL A 1 82 ? -12.219 7.075 20.181 1.00 97.62 82 VAL A C 1
ATOM 646 O O . VAL A 1 82 ? -11.350 7.904 20.433 1.00 97.62 82 VAL A O 1
ATOM 649 N N . ASN A 1 83 ? -13.202 6.813 21.045 1.00 97.12 83 ASN A N 1
ATOM 650 C CA . ASN A 1 83 ? -13.179 7.310 22.421 1.00 97.12 83 ASN A CA 1
ATOM 651 C C . ASN A 1 83 ? -14.097 6.497 23.348 1.00 97.12 83 ASN A C 1
ATOM 653 O O . ASN A 1 83 ? -15.067 5.876 22.921 1.00 97.12 83 ASN A O 1
ATOM 657 N N . LYS A 1 84 ? -13.830 6.546 24.659 1.00 96.94 84 LYS A N 1
ATOM 658 C CA . LYS A 1 84 ? -14.579 5.751 25.646 1.00 96.94 84 LYS A CA 1
ATOM 659 C C . LYS A 1 84 ? -16.029 6.197 25.849 1.00 96.94 84 LYS A C 1
ATOM 661 O O . LYS A 1 84 ? -16.882 5.364 26.144 1.00 96.94 84 LYS A O 1
ATOM 666 N N . LYS A 1 85 ? -16.334 7.485 25.695 1.00 96.94 85 LYS A N 1
ATOM 667 C CA . LYS A 1 85 ? -17.620 8.058 26.118 1.00 96.94 85 LYS A CA 1
ATOM 668 C C . LYS A 1 85 ? -18.674 7.977 25.018 1.00 96.94 85 LYS A C 1
ATOM 670 O O . LYS A 1 85 ? -19.662 7.272 25.175 1.00 96.94 85 LYS A O 1
ATOM 675 N N . THR A 1 86 ? -18.442 8.656 23.903 1.00 97.44 86 THR A N 1
ATOM 676 C CA . THR A 1 86 ? -19.463 8.945 22.888 1.00 97.44 86 THR A CA 1
ATOM 677 C C . THR A 1 86 ? -19.295 8.155 21.600 1.00 97.44 86 THR A C 1
ATOM 679 O O . THR A 1 86 ? -20.276 7.959 20.893 1.00 97.44 86 THR A O 1
ATOM 682 N N . SER A 1 87 ? -18.084 7.688 21.285 1.00 97.62 87 SER A N 1
ATOM 683 C CA . SER A 1 87 ? -17.871 6.918 20.058 1.00 97.62 87 SER A CA 1
ATOM 684 C C . SER A 1 87 ? -18.507 5.525 20.157 1.00 97.62 87 SER A C 1
ATOM 686 O O . SER A 1 87 ? -18.453 4.928 21.242 1.00 97.62 87 SER A O 1
ATOM 688 N N . PRO A 1 88 ? -19.064 4.978 19.057 1.00 96.88 88 PRO A N 1
ATOM 689 C CA . PRO A 1 88 ? -19.390 3.555 18.976 1.00 96.88 88 PRO A CA 1
ATOM 690 C C . PRO A 1 88 ? -18.146 2.654 19.097 1.00 96.88 88 PRO A C 1
ATOM 692 O O . PRO A 1 88 ? -18.275 1.518 19.539 1.00 96.88 88 PRO A O 1
ATOM 695 N N . TYR A 1 89 ? -16.950 3.169 18.797 1.00 97.94 89 TYR A N 1
ATOM 696 C CA . TYR A 1 89 ? -15.674 2.455 18.877 1.00 97.94 89 TYR A CA 1
ATOM 697 C C . TYR A 1 89 ? -14.893 2.896 20.124 1.00 97.94 89 TYR A C 1
ATOM 699 O O . TYR A 1 89 ? -14.505 4.063 20.267 1.00 97.94 89 TYR A O 1
ATOM 707 N N . LYS A 1 90 ? -14.670 1.973 21.066 1.00 97.12 90 LYS A N 1
ATOM 708 C CA . LYS A 1 90 ? -14.039 2.255 22.370 1.00 97.12 90 LYS A CA 1
ATOM 709 C C . LYS A 1 90 ? -12.534 2.000 22.358 1.00 97.12 90 LYS A C 1
ATOM 711 O O . LYS A 1 90 ? -11.831 2.472 23.260 1.00 97.12 90 LYS A O 1
ATOM 716 N N . THR A 1 91 ? -12.050 1.239 21.389 1.00 96.56 91 THR A N 1
ATOM 717 C CA . THR A 1 91 ? -10.646 0.934 21.112 1.00 96.56 91 THR A CA 1
ATOM 718 C C . THR A 1 91 ? -10.396 0.972 19.602 1.00 96.56 91 THR A C 1
ATOM 720 O O . THR A 1 91 ? -11.339 1.025 18.820 1.00 96.56 91 THR A O 1
ATOM 723 N N . ILE A 1 92 ? -9.126 0.961 19.185 1.00 95.38 92 ILE A N 1
ATOM 724 C CA . ILE A 1 92 ? -8.767 0.880 17.757 1.00 95.38 92 ILE A CA 1
ATOM 725 C C . ILE A 1 92 ? -9.143 -0.481 17.173 1.00 95.38 92 ILE A C 1
ATOM 727 O O . ILE A 1 92 ? -9.435 -0.565 15.994 1.00 95.38 92 ILE A O 1
ATOM 731 N N . GLN A 1 93 ? -9.154 -1.529 17.994 1.00 94.81 93 GLN A N 1
ATOM 732 C CA . GLN A 1 93 ? -9.536 -2.881 17.600 1.00 94.81 93 GLN A CA 1
ATOM 733 C C . GLN A 1 93 ? -11.036 -3.014 17.315 1.00 94.81 93 GLN A C 1
ATOM 735 O O . GLN A 1 93 ? -11.427 -3.945 16.621 1.00 94.81 93 GLN A O 1
ATOM 740 N N . ASP A 1 94 ? -11.859 -2.100 17.837 1.00 95.50 94 ASP A N 1
ATOM 741 C CA . ASP A 1 94 ? -13.294 -2.068 17.538 1.00 95.50 94 ASP A CA 1
ATOM 742 C C . ASP A 1 94 ? -13.581 -1.483 16.140 1.00 95.50 94 ASP A C 1
ATOM 744 O O . ASP A 1 94 ? -14.695 -1.647 15.645 1.00 95.50 94 ASP A O 1
ATOM 748 N N . LEU A 1 95 ? -12.610 -0.767 15.547 1.00 93.38 95 LEU A N 1
ATOM 749 C CA . LEU A 1 95 ? -12.695 -0.110 14.237 1.00 93.38 95 LEU A CA 1
ATOM 750 C C . LEU A 1 95 ? -12.113 -0.986 13.119 1.00 93.38 95 LEU A C 1
ATOM 752 O O . LEU A 1 95 ? -12.822 -1.156 12.104 1.00 93.38 95 LEU A O 1
#

Radius of gyration: 18.26 Å; chains: 1; bounding box: 46×31×52 Å